Protein AF-A0AAE7JSC1-F1 (afdb_monomer)

Solvent-accessible surface area (backbone atoms only — not comparable to full-atom values): 7476 Å² total; per-residue (Å²): 134,84,82,76,93,80,64,84,50,64,48,78,61,92,43,40,35,35,54,60,35,40,40,32,34,57,54,74,7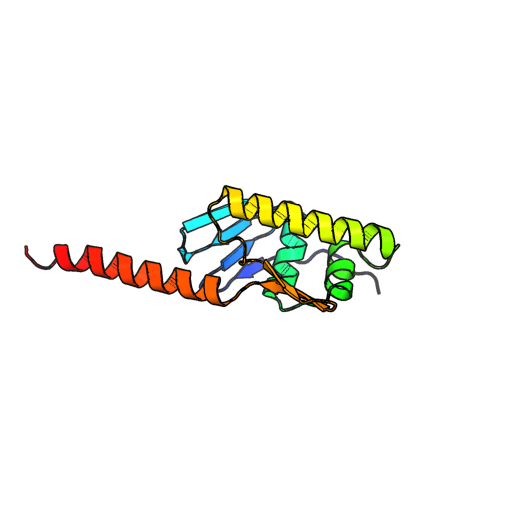5,42,78,44,85,45,53,74,62,53,28,46,49,50,52,31,34,76,70,67,47,30,44,42,68,60,44,48,33,72,63,73,43,91,66,71,63,72,66,48,51,55,49,49,56,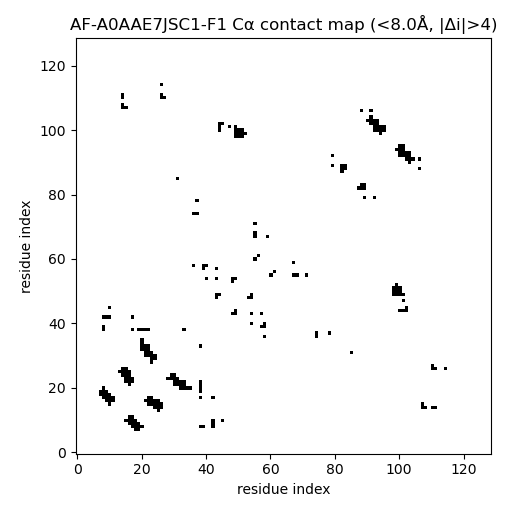50,48,52,53,54,50,46,53,51,38,47,77,67,78,39,67,81,63,45,61,38,76,42,86,99,50,28,43,41,62,36,60,64,62,56,53,51,40,52,51,53,45,52,56,53,55,53,61,60,52,66,74,68,76,80,125

Mean predicted aligned error: 9.42 Å

Foldseek 3Di:
DDDPPPDQLWDDDPQWTQGQQWIAGPLVRDIAGHDNLLSLLVSCQSVVVFFAVSSLCRSPNDDDPPVSSVVLVVSLVVVLVSCVVVVHDSCQWDADPPGGIHGDVVSSVVSNVVSVVVVVVVVVVVPPD

Organism: Serratia fonticola (NCBI:txid47917)

Sequence (129 aa):
MSYTINSDLSFENEMLELNGRQLIFKSLNQEILLSKQQSSLIFCLLNEINEKEEIIRYVWGDEDNKKRENNFNQLIFQLRARFASYDLPSDLLIALPRYGLCLNKKWLEISSFHRQRMAYIVNDHAAYL

InterPro domains:
  IPR016032 Signal transduction response regulator, C-terminal effector [SSF46894] (20-103)
  IPR036388 Winged helix-like DNA-binding domain superfamily [G3DSA:1.10.10.10] (3-115)

pLDDT: mean 80.29, std 17.39, range [28.59, 95.31]

Nearest PDB structures (foldseek):
  5x5l-assembly1_A  TM=7.725E-01  e=4.034E-03  Acinetobacter baumannii
  2k4j-assembly1_A  TM=5.723E-01  e=8.112E-04  Helicobacter pylori J99
  2pmu-assembly1_E  TM=7.074E-01  e=1.083E-02  Mycobacterium tuberculosis H37Rv
  2gwr-assembly1_A  TM=6.905E-01  e=2.134E-02  Mycobacterium tuberculosis
  7ls1-assembly1_B3  TM=4.858E-01  e=7.043E+00  Mus musculus

Secondary structure (DSSP, 8-state):
------S--EEE-SSEEEETTEEEEGGGTEEEEPPHHHHHHHHHHHTT--BHHHHHHHHH-SS-HHHHHHHHHHHHHHHHHHHHTTT--GGGEEEETTTEEEE-HHHHHHHHHHHHHHHHHHHHTTS--

Structure (mmCIF, N/CA/C/O backbone):
data_AF-A0AAE7JSC1-F1
#
_entry.id   AF-A0AAE7JSC1-F1
#
loop_
_atom_site.group_PDB
_atom_site.id
_atom_site.type_symbol
_atom_site.label_atom_id
_atom_site.label_alt_id
_atom_site.label_comp_id
_atom_site.label_asym_id
_atom_site.label_entity_id
_atom_site.label_seq_id
_atom_site.pdbx_PDB_ins_code
_atom_site.Cartn_x
_atom_site.Cartn_y
_atom_site.Cartn_z
_atom_site.occupancy
_atom_site.B_iso_or_equiv
_atom_site.auth_seq_id
_atom_site.auth_comp_id
_atom_site.auth_asym_id
_atom_site.auth_atom_id
_atom_site.pdbx_PDB_model_num
ATOM 1 N N . MET A 1 1 ? 12.561 13.929 -19.702 1.00 34.12 1 MET A N 1
ATOM 2 C CA . MET A 1 1 ? 11.591 14.533 -18.767 1.00 34.12 1 MET A CA 1
ATOM 3 C C . MET A 1 1 ? 12.126 14.302 -17.370 1.00 34.12 1 MET A C 1
ATOM 5 O O . MET A 1 1 ? 12.310 13.156 -16.993 1.00 34.12 1 MET A O 1
ATOM 9 N N . SER A 1 2 ? 12.492 15.367 -16.664 1.00 28.59 2 SER A N 1
ATOM 10 C CA . SER A 1 2 ? 13.041 15.278 -15.311 1.00 28.59 2 SER A CA 1
ATOM 11 C C . SER A 1 2 ? 11.876 15.305 -14.328 1.00 28.59 2 SER A C 1
ATOM 13 O O . SER A 1 2 ? 11.199 16.325 -14.223 1.00 28.59 2 SER A O 1
ATOM 15 N N . TYR A 1 3 ? 11.600 14.192 -13.651 1.00 39.41 3 TYR A N 1
ATOM 16 C CA . TYR A 1 3 ? 10.571 14.154 -12.616 1.00 39.41 3 TYR A CA 1
ATOM 17 C C . TYR A 1 3 ? 11.130 14.787 -11.343 1.00 39.41 3 TYR A C 1
ATOM 19 O O . TYR A 1 3 ? 11.852 14.163 -10.568 1.00 39.41 3 TYR A O 1
ATOM 27 N N . THR A 1 4 ? 10.824 16.065 -11.148 1.00 31.58 4 THR A N 1
ATOM 28 C CA . THR A 1 4 ? 11.019 16.743 -9.870 1.00 31.58 4 THR A CA 1
ATOM 29 C C . THR A 1 4 ? 10.045 16.125 -8.867 1.00 31.58 4 THR A C 1
ATOM 31 O O . THR A 1 4 ? 8.860 16.443 -8.885 1.00 31.58 4 THR A O 1
ATOM 34 N N . ILE A 1 5 ? 10.524 15.233 -7.994 1.00 44.16 5 ILE A N 1
ATOM 35 C CA . ILE A 1 5 ? 9.752 14.723 -6.849 1.00 44.16 5 ILE A CA 1
ATOM 36 C C . ILE A 1 5 ? 9.694 15.840 -5.793 1.00 44.16 5 ILE A C 1
ATOM 38 O O . ILE A 1 5 ? 10.386 15.800 -4.782 1.00 44.16 5 ILE A O 1
ATOM 42 N N . ASN A 1 6 ? 8.925 16.885 -6.084 1.00 42.97 6 ASN A N 1
ATOM 43 C CA . ASN A 1 6 ? 8.474 17.902 -5.139 1.00 42.97 6 ASN A CA 1
ATOM 44 C C . ASN A 1 6 ? 6.969 18.064 -5.351 1.00 42.97 6 ASN A C 1
ATOM 46 O O . ASN A 1 6 ? 6.500 19.042 -5.923 1.00 42.97 6 ASN A O 1
ATOM 50 N N . SER A 1 7 ? 6.218 17.052 -4.943 1.00 53.62 7 SER A N 1
ATOM 51 C CA . SER A 1 7 ? 4.784 17.157 -4.711 1.00 53.62 7 SER A CA 1
ATOM 52 C C . SER A 1 7 ? 4.570 16.660 -3.294 1.00 53.62 7 SER A C 1
ATOM 54 O O . SER A 1 7 ? 5.015 15.550 -2.988 1.00 53.62 7 SER A O 1
ATOM 56 N N . ASP A 1 8 ? 3.951 17.463 -2.432 1.00 71.75 8 ASP A N 1
ATOM 57 C CA . ASP A 1 8 ? 3.483 16.990 -1.131 1.00 71.75 8 ASP A CA 1
ATOM 58 C C . ASP A 1 8 ? 2.720 15.682 -1.348 1.00 71.75 8 ASP A C 1
ATOM 60 O O . ASP A 1 8 ? 1.671 15.679 -1.996 1.00 71.75 8 ASP A O 1
ATOM 64 N N . LEU A 1 9 ? 3.294 14.561 -0.886 1.00 80.00 9 LEU A N 1
ATOM 65 C CA . LEU A 1 9 ? 2.680 13.233 -0.952 1.00 80.00 9 LEU A CA 1
ATOM 66 C C . LEU A 1 9 ? 1.467 13.254 -0.027 1.00 80.00 9 LEU A C 1
ATOM 68 O O . LEU A 1 9 ? 1.545 12.850 1.130 1.00 80.00 9 LEU A O 1
ATOM 72 N N . SER A 1 10 ? 0.378 13.800 -0.541 1.00 84.88 10 SER A N 1
ATOM 73 C CA . SER A 1 10 ? -0.854 14.042 0.177 1.00 84.88 10 SER A CA 1
ATOM 74 C C . SER A 1 10 ? -1.986 13.351 -0.559 1.00 84.88 10 SER A C 1
ATOM 76 O O . SER A 1 10 ? -2.136 13.464 -1.775 1.00 84.88 10 SER A O 1
ATOM 78 N N . PHE A 1 11 ? -2.755 12.572 0.178 1.00 86.62 11 PHE A N 1
ATOM 79 C CA . PHE A 1 11 ? -3.971 11.951 -0.305 1.00 86.62 11 PHE A CA 1
ATOM 80 C C . PHE A 1 11 ? -4.949 11.925 0.851 1.00 86.62 11 PHE A C 1
ATOM 82 O O . PHE A 1 11 ? -4.577 11.552 1.958 1.00 86.62 11 PHE A O 1
ATOM 89 N N . GLU A 1 12 ? -6.203 12.261 0.601 1.00 84.75 12 GLU A N 1
ATOM 90 C CA . GLU A 1 12 ? -7.226 12.203 1.629 1.00 84.75 12 GLU A CA 1
ATOM 91 C C . GLU A 1 12 ? -8.547 11.752 1.017 1.00 84.75 12 GLU A C 1
ATOM 93 O O . GLU A 1 12 ? -9.005 12.286 0.009 1.00 84.75 12 GLU A O 1
ATOM 98 N N . ASN A 1 13 ? -9.171 10.762 1.644 1.00 83.06 13 ASN A N 1
ATOM 99 C CA . ASN A 1 13 ? -10.567 10.425 1.425 1.00 83.06 13 ASN A CA 1
ATOM 100 C C . ASN A 1 13 ? -11.253 10.162 2.777 1.00 83.06 13 ASN A C 1
ATOM 102 O O . ASN A 1 13 ? -10.697 10.430 3.845 1.00 83.06 13 ASN A O 1
ATOM 106 N N . GLU A 1 14 ? -12.482 9.655 2.752 1.00 80.62 14 GLU A N 1
ATOM 107 C CA . GLU A 1 14 ? -13.258 9.392 3.972 1.00 80.62 14 GLU A CA 1
ATOM 108 C C . GLU A 1 14 ? -12.630 8.319 4.885 1.00 80.62 14 GLU A C 1
ATOM 110 O O . GLU A 1 14 ? -12.857 8.317 6.095 1.00 80.62 14 GLU A O 1
ATOM 115 N N . MET A 1 15 ? -11.827 7.411 4.328 1.00 81.88 15 MET A N 1
ATOM 116 C CA . MET A 1 15 ? -11.311 6.216 5.009 1.00 81.88 15 MET A CA 1
ATOM 117 C C . MET A 1 15 ? -9.828 6.318 5.361 1.00 81.88 15 MET A C 1
ATOM 119 O O . MET A 1 15 ? -9.399 5.790 6.390 1.00 81.88 15 MET A O 1
ATOM 123 N N . LEU A 1 16 ? -9.054 6.987 4.514 1.00 88.50 16 LEU A N 1
ATOM 124 C CA . LEU A 1 16 ? -7.606 7.065 4.567 1.00 88.50 16 LEU A CA 1
ATOM 125 C C . LEU A 1 16 ? -7.131 8.499 4.382 1.00 88.50 16 LEU A C 1
ATOM 127 O O . LEU A 1 16 ? -7.675 9.261 3.586 1.00 88.50 16 LEU A O 1
ATOM 131 N N . GLU A 1 17 ? -6.042 8.814 5.057 1.00 91.06 17 GLU A N 1
ATOM 132 C CA . GLU A 1 17 ? -5.236 9.993 4.789 1.00 91.06 17 GLU A CA 1
ATOM 133 C C . GLU A 1 17 ? -3.774 9.568 4.710 1.00 91.06 17 GLU A C 1
ATOM 135 O O . GLU A 1 17 ? -3.283 8.823 5.554 1.00 91.06 17 GLU A O 1
ATOM 140 N N . LEU A 1 18 ? -3.077 10.004 3.672 1.00 91.88 18 LEU A N 1
ATOM 141 C CA . LEU A 1 18 ? -1.634 9.924 3.569 1.00 91.88 18 LEU A CA 1
ATOM 142 C C . LEU A 1 18 ? -1.109 11.354 3.592 1.00 91.88 18 LEU A C 1
ATOM 144 O O . LEU A 1 18 ? -1.439 12.128 2.703 1.00 91.88 18 LEU A O 1
ATOM 148 N N . ASN A 1 19 ? -0.273 11.683 4.571 1.00 91.88 19 ASN A N 1
ATOM 149 C CA . ASN A 1 19 ? 0.405 12.970 4.665 1.00 91.88 19 ASN A CA 1
ATOM 150 C C . ASN A 1 19 ? 1.916 12.744 4.800 1.00 91.88 19 ASN A C 1
ATOM 152 O O . ASN A 1 19 ? 2.436 12.349 5.849 1.00 91.88 19 ASN A O 1
ATOM 156 N N . GLY A 1 20 ? 2.633 12.899 3.688 1.00 91.38 20 GLY A N 1
ATOM 157 C CA . GLY A 1 20 ? 4.066 12.664 3.568 1.00 91.38 20 GLY A CA 1
ATOM 158 C C . GLY A 1 20 ? 4.446 11.201 3.806 1.00 91.38 20 GLY A C 1
ATOM 159 O O . GLY A 1 20 ? 4.612 10.414 2.874 1.00 91.38 20 GLY A O 1
ATOM 160 N N . ARG A 1 21 ? 4.648 10.844 5.077 1.00 93.94 21 ARG A N 1
ATOM 161 C CA . ARG A 1 21 ? 4.990 9.485 5.534 1.00 93.94 21 ARG A CA 1
ATOM 162 C C . ARG A 1 21 ? 4.006 8.923 6.555 1.00 93.94 21 ARG A C 1
ATOM 164 O O . ARG A 1 21 ? 4.202 7.798 7.001 1.00 93.94 21 ARG A O 1
ATOM 171 N N . GLN A 1 22 ? 2.990 9.680 6.938 1.00 94.00 22 GLN A N 1
ATOM 172 C CA . GLN A 1 22 ? 1.976 9.250 7.891 1.00 94.00 22 GLN A CA 1
ATOM 173 C C . GLN A 1 22 ? 0.779 8.722 7.112 1.00 94.00 22 GLN A C 1
ATOM 175 O O . GLN A 1 22 ? 0.198 9.457 6.320 1.00 94.00 22 GLN A O 1
ATOM 180 N N . LEU A 1 23 ? 0.450 7.445 7.297 1.00 93.19 23 LEU A N 1
ATOM 181 C CA . LEU A 1 23 ? -0.764 6.833 6.765 1.00 93.19 23 LEU A CA 1
ATOM 182 C C . LEU A 1 23 ? -1.757 6.648 7.909 1.00 93.19 23 LEU A C 1
ATOM 184 O O . LEU A 1 23 ? -1.511 5.865 8.826 1.00 93.19 23 LEU A O 1
ATOM 188 N N . ILE A 1 24 ? -2.876 7.351 7.837 1.00 91.81 24 ILE A N 1
ATOM 189 C CA . ILE A 1 24 ? -3.932 7.348 8.837 1.00 91.81 24 ILE A CA 1
ATOM 190 C C . ILE A 1 24 ? -5.123 6.567 8.293 1.00 91.81 24 ILE A C 1
ATOM 192 O O . ILE A 1 24 ? -5.698 6.906 7.261 1.00 91.81 24 ILE A O 1
ATOM 196 N N . PHE A 1 25 ? -5.523 5.532 9.022 1.00 87.56 25 PHE A N 1
ATOM 197 C CA . PHE A 1 25 ? -6.775 4.816 8.821 1.00 87.56 25 PHE A CA 1
ATOM 198 C C . PHE A 1 25 ? -7.844 5.472 9.688 1.00 87.56 25 PHE A C 1
ATOM 200 O O . PHE A 1 25 ? -8.021 5.109 10.855 1.00 87.56 25 PHE A O 1
ATOM 207 N N . LYS A 1 26 ? -8.569 6.440 9.117 1.00 85.81 26 LYS A N 1
ATOM 208 C CA . LYS A 1 26 ? -9.551 7.267 9.837 1.00 85.81 26 LYS A CA 1
ATOM 209 C C . LYS A 1 26 ? -10.580 6.422 10.567 1.00 85.81 26 LYS A C 1
ATOM 211 O O . LYS A 1 26 ? -10.892 6.700 11.720 1.00 85.81 26 LYS A O 1
ATOM 216 N N . SER A 1 27 ? -11.059 5.355 9.930 1.00 77.12 27 SER A N 1
ATOM 217 C CA . SER A 1 27 ? -12.035 4.415 10.490 1.00 77.12 27 SER A CA 1
ATOM 218 C C . SER A 1 27 ? -11.534 3.690 11.741 1.00 77.12 27 SER A C 1
ATOM 220 O O . SER A 1 27 ? -12.306 3.517 12.684 1.00 77.12 27 SER A O 1
ATOM 222 N N . LEU A 1 28 ? -10.253 3.313 11.756 1.00 80.06 28 LEU A N 1
ATOM 223 C CA . LEU A 1 28 ? -9.608 2.556 12.833 1.00 80.06 28 LEU A CA 1
ATOM 224 C C . LEU A 1 28 ? -8.971 3.466 13.891 1.00 80.06 28 LEU A C 1
ATOM 226 O O . LEU A 1 28 ? -8.522 2.971 14.917 1.00 80.06 28 LEU A O 1
ATOM 230 N N . ASN A 1 29 ? -8.937 4.782 13.645 1.00 83.06 29 ASN A N 1
ATOM 231 C CA . ASN A 1 29 ? -8.186 5.750 14.446 1.00 83.06 29 ASN A CA 1
ATOM 232 C C . ASN A 1 29 ? -6.722 5.315 14.649 1.00 83.06 29 ASN A C 1
ATOM 234 O O . ASN A 1 29 ? -6.174 5.402 15.745 1.00 83.06 29 ASN A O 1
ATOM 238 N N . GLN A 1 30 ? -6.121 4.785 13.582 1.00 86.69 30 GLN A N 1
ATOM 239 C CA . GLN A 1 30 ? -4.788 4.199 13.604 1.00 86.69 30 GLN A CA 1
ATOM 240 C C . GLN A 1 30 ? -3.872 4.949 12.647 1.00 86.69 30 GLN A C 1
ATOM 242 O O . GLN A 1 30 ? -4.234 5.182 11.495 1.00 86.69 30 GLN A O 1
ATOM 247 N N . GLU A 1 31 ? -2.671 5.274 13.111 1.00 92.69 31 GLU A N 1
ATOM 248 C CA . GLU A 1 31 ? -1.637 5.939 12.326 1.00 92.69 31 GLU A CA 1
ATOM 249 C C . GLU A 1 31 ? -0.421 5.022 12.172 1.00 92.69 31 GLU A C 1
ATOM 251 O O . GLU A 1 31 ? 0.053 4.412 13.133 1.00 92.69 31 GLU A O 1
ATOM 256 N N . ILE A 1 32 ? 0.097 4.936 10.948 1.00 93.62 32 ILE A N 1
ATOM 257 C CA . ILE A 1 32 ? 1.282 4.156 10.609 1.00 93.62 32 ILE A CA 1
ATOM 258 C C . ILE A 1 32 ? 2.325 5.080 9.989 1.00 93.62 32 ILE A C 1
ATOM 260 O O . ILE A 1 32 ? 2.105 5.675 8.932 1.00 93.62 32 ILE A O 1
ATOM 264 N N . LEU A 1 33 ? 3.506 5.137 10.606 1.00 94.50 33 LEU A N 1
ATOM 265 C CA . LEU A 1 33 ? 4.662 5.813 10.025 1.00 94.50 33 LEU A CA 1
ATOM 266 C C . LEU A 1 33 ? 5.320 4.916 8.968 1.00 94.50 33 LEU A C 1
ATOM 268 O O . LEU A 1 33 ? 5.754 3.795 9.248 1.00 94.50 33 LEU A O 1
ATOM 272 N N . LEU A 1 34 ? 5.433 5.417 7.744 1.00 94.31 34 LEU A N 1
ATOM 273 C CA . LEU A 1 34 ? 5.997 4.729 6.586 1.00 94.31 34 LEU A CA 1
ATOM 274 C C . LEU A 1 34 ? 7.437 5.180 6.297 1.00 94.31 34 LEU A C 1
ATOM 276 O O . LEU A 1 34 ? 7.856 6.296 6.608 1.00 94.31 34 LEU A O 1
ATOM 280 N N . SER A 1 35 ? 8.230 4.307 5.674 1.00 94.38 35 SER A N 1
ATOM 281 C CA . SER A 1 35 ? 9.466 4.738 5.009 1.00 94.38 35 SER A CA 1
ATOM 282 C C . SER A 1 35 ? 9.141 5.567 3.759 1.00 94.38 35 SER A C 1
ATOM 284 O O . SER A 1 35 ? 8.017 5.544 3.262 1.00 94.38 35 SER A O 1
ATOM 286 N N . LYS A 1 36 ? 10.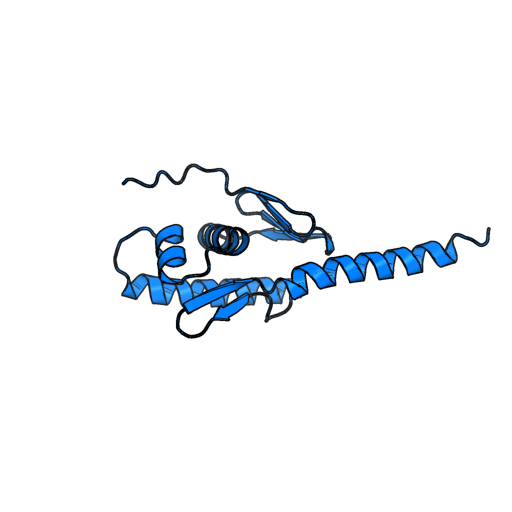135 6.273 3.205 1.00 92.38 36 LYS A N 1
ATOM 287 C CA . LYS A 1 36 ? 9.952 7.082 1.986 1.00 92.38 36 LYS A CA 1
ATOM 288 C C . LYS A 1 36 ? 9.444 6.244 0.804 1.00 92.38 36 LYS A C 1
ATOM 290 O O . LYS A 1 36 ? 8.555 6.669 0.073 1.00 92.38 36 LYS A O 1
ATOM 295 N N . GLN A 1 37 ? 10.001 5.048 0.616 1.00 93.75 37 GLN A N 1
ATOM 296 C CA . GLN A 1 37 ? 9.583 4.152 -0.462 1.00 93.75 37 GLN A CA 1
ATOM 297 C C . GLN A 1 37 ? 8.190 3.573 -0.197 1.00 93.75 37 GLN A C 1
ATOM 299 O O . GLN A 1 37 ? 7.401 3.441 -1.124 1.00 93.75 37 GLN A O 1
ATOM 304 N N . GLN A 1 38 ? 7.867 3.267 1.063 1.00 94.69 38 GLN A N 1
ATOM 305 C CA . GLN A 1 38 ? 6.546 2.760 1.434 1.00 94.69 38 GLN A CA 1
ATOM 306 C C . GLN A 1 38 ? 5.451 3.805 1.219 1.00 94.69 38 GLN A C 1
ATOM 308 O O . GLN A 1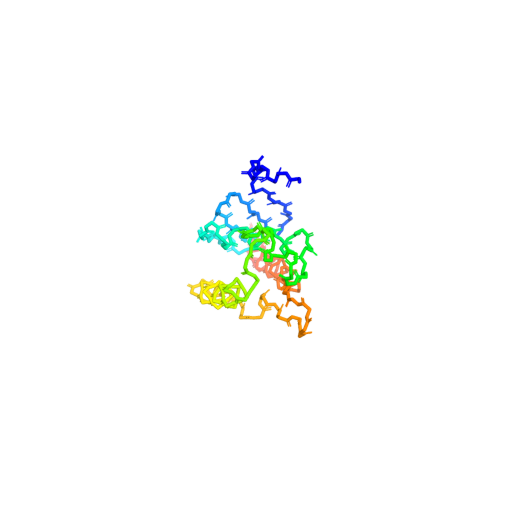 38 ? 4.407 3.461 0.677 1.00 94.69 38 GLN A O 1
ATOM 313 N N . SER A 1 39 ? 5.682 5.068 1.591 1.00 95.31 39 SER A N 1
ATOM 314 C CA . SER A 1 39 ? 4.700 6.128 1.344 1.00 95.31 39 SER A CA 1
ATOM 315 C C . SER A 1 39 ? 4.519 6.403 -0.145 1.00 95.31 39 SER A C 1
ATOM 317 O O . SER A 1 39 ? 3.390 6.546 -0.594 1.00 95.31 39 SER A O 1
ATOM 319 N N . SER A 1 40 ? 5.602 6.370 -0.928 1.00 94.75 40 SER A N 1
ATOM 320 C CA . SER A 1 40 ? 5.533 6.502 -2.391 1.00 94.75 40 SER A CA 1
ATOM 321 C C . SER A 1 40 ? 4.742 5.354 -3.033 1.00 94.75 40 SER A C 1
ATOM 323 O O . SER A 1 40 ? 3.909 5.590 -3.903 1.00 94.75 40 SER A O 1
ATOM 325 N N . LEU A 1 41 ? 4.956 4.115 -2.571 1.00 94.88 41 LEU A N 1
ATOM 326 C CA . LEU A 1 41 ? 4.184 2.951 -3.009 1.00 94.88 41 LEU A CA 1
ATOM 327 C C . LEU A 1 41 ? 2.700 3.115 -2.671 1.00 94.88 41 LEU A C 1
ATOM 329 O O . LEU A 1 41 ? 1.862 2.959 -3.548 1.00 94.88 41 LEU A O 1
ATOM 333 N N . ILE A 1 42 ? 2.367 3.455 -1.424 1.00 94.12 42 ILE A N 1
ATOM 334 C CA . ILE A 1 42 ? 0.971 3.655 -1.013 1.00 94.12 42 ILE A CA 1
ATOM 335 C C . ILE A 1 42 ? 0.316 4.782 -1.809 1.00 94.12 42 ILE A C 1
ATOM 337 O O . ILE A 1 42 ? -0.807 4.608 -2.270 1.00 94.12 42 ILE A O 1
ATOM 341 N N . PHE A 1 43 ? 1.022 5.889 -2.035 1.00 93.44 43 PHE A N 1
ATOM 342 C CA . PHE A 1 43 ? 0.529 6.981 -2.867 1.00 93.44 43 PHE A CA 1
ATOM 343 C C . PHE A 1 43 ? 0.172 6.508 -4.283 1.00 93.44 43 PHE A C 1
ATOM 345 O O . PHE A 1 43 ? -0.900 6.856 -4.773 1.00 93.44 43 PHE A O 1
ATOM 352 N N . CYS A 1 44 ? 1.004 5.665 -4.913 1.00 93.62 44 CYS A N 1
ATOM 353 C CA . CYS A 1 44 ? 0.678 5.061 -6.211 1.00 93.62 44 CYS A CA 1
ATOM 354 C C . CYS A 1 44 ? -0.649 4.298 -6.152 1.00 93.62 44 CYS A C 1
ATOM 356 O O . CYS A 1 44 ? -1.553 4.563 -6.938 1.00 93.62 44 CYS A O 1
ATOM 358 N N . LEU A 1 45 ? -0.789 3.395 -5.177 1.00 93.06 45 LEU A N 1
ATOM 359 C CA . LEU A 1 45 ? -1.971 2.538 -5.069 1.00 93.06 45 LEU A CA 1
ATOM 360 C C . LEU A 1 45 ? -3.254 3.331 -4.778 1.00 93.06 45 LEU A C 1
ATOM 362 O O . LEU A 1 45 ? -4.320 2.970 -5.272 1.00 93.06 45 LEU A O 1
ATOM 366 N N . LEU A 1 46 ? -3.160 4.404 -3.986 1.00 90.25 46 LEU A N 1
ATOM 367 C CA . LEU A 1 46 ? -4.285 5.301 -3.694 1.00 90.25 46 LEU A CA 1
ATOM 368 C C . LEU A 1 46 ? -4.736 6.094 -4.927 1.00 90.25 46 LEU A C 1
ATOM 370 O O . LEU A 1 46 ? -5.920 6.392 -5.053 1.00 90.25 46 LEU A O 1
ATOM 374 N N . ASN A 1 47 ? -3.814 6.373 -5.851 1.00 88.75 47 ASN A N 1
ATOM 375 C CA . ASN A 1 47 ? -4.083 7.013 -7.141 1.00 88.75 47 ASN A CA 1
ATOM 376 C C . ASN A 1 47 ? -4.326 6.000 -8.276 1.00 88.75 47 ASN A C 1
ATOM 378 O O . ASN A 1 47 ? -4.263 6.360 -9.446 1.00 88.75 47 ASN A O 1
ATOM 382 N N . GLU A 1 48 ? -4.586 4.732 -7.943 1.00 89.50 48 GLU A N 1
ATOM 383 C CA . GLU A 1 48 ? -4.866 3.650 -8.900 1.00 89.50 48 GLU A CA 1
ATOM 384 C C . GLU A 1 48 ? -3.725 3.327 -9.883 1.00 89.50 48 GLU A C 1
ATOM 386 O O . GLU A 1 48 ? -3.924 2.607 -10.864 1.00 89.50 48 GLU A O 1
ATOM 391 N N . ILE A 1 49 ? -2.503 3.765 -9.573 1.00 93.00 49 ILE A N 1
ATOM 392 C CA . ILE A 1 49 ? -1.282 3.356 -10.269 1.00 93.00 49 ILE A CA 1
ATOM 393 C C . ILE A 1 49 ? -0.922 1.952 -9.772 1.00 93.00 49 ILE A C 1
ATOM 395 O O . ILE A 1 49 ? -0.272 1.780 -8.739 1.00 93.00 49 ILE A O 1
ATOM 399 N N . ASN A 1 50 ? -1.414 0.942 -10.492 1.00 94.44 50 ASN A N 1
ATOM 400 C CA . ASN A 1 50 ? -1.357 -0.465 -10.083 1.00 94.44 50 ASN A CA 1
ATOM 401 C C . ASN A 1 50 ? -0.347 -1.303 -10.886 1.00 94.44 50 ASN A C 1
ATOM 403 O O . ASN A 1 50 ? -0.015 -2.423 -10.483 1.00 94.44 50 ASN A O 1
ATOM 407 N N . GLU A 1 51 ? 0.126 -0.798 -12.027 1.00 94.25 51 GLU A N 1
ATOM 408 C CA . GLU A 1 51 ? 1.063 -1.511 -12.892 1.00 94.25 51 GLU A CA 1
ATOM 409 C C . GLU A 1 51 ? 2.460 -1.544 -12.266 1.00 94.25 51 GLU A C 1
ATOM 411 O O . GLU A 1 51 ? 3.012 -0.525 -11.852 1.00 94.25 51 GLU A O 1
ATOM 416 N N . LYS A 1 52 ? 3.065 -2.732 -12.210 1.00 93.31 52 LYS A N 1
ATOM 417 C CA . LYS A 1 52 ? 4.367 -2.946 -11.570 1.00 93.31 52 LYS A CA 1
ATOM 418 C C . LYS A 1 52 ? 5.453 -2.021 -12.114 1.00 93.31 52 LYS A C 1
ATOM 420 O O . LYS A 1 52 ? 6.223 -1.475 -11.328 1.00 93.31 52 LYS A O 1
ATOM 425 N N . GLU A 1 53 ? 5.549 -1.888 -13.434 1.00 91.94 53 GLU A N 1
ATOM 426 C CA . GLU A 1 53 ? 6.589 -1.075 -14.069 1.00 91.94 53 GLU A CA 1
ATOM 427 C C . GLU A 1 53 ? 6.398 0.412 -13.767 1.00 91.94 53 GLU A C 1
ATOM 429 O O . GLU A 1 53 ? 7.365 1.099 -13.444 1.00 91.94 53 GLU A O 1
ATOM 434 N N . GLU A 1 54 ? 5.153 0.890 -13.786 1.00 93.06 54 GLU A N 1
ATOM 435 C CA . GLU A 1 54 ? 4.816 2.275 -13.464 1.00 93.06 54 GLU A CA 1
ATOM 436 C C . GLU A 1 54 ? 5.094 2.598 -11.992 1.00 93.06 54 GLU A C 1
ATOM 438 O O . GLU A 1 54 ? 5.738 3.603 -11.690 1.00 93.06 54 GLU A O 1
ATOM 443 N N . ILE A 1 55 ? 4.720 1.700 -11.074 1.00 94.00 55 ILE A N 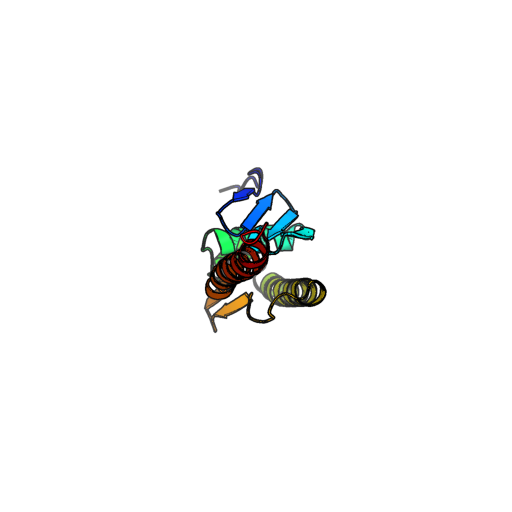1
ATOM 444 C CA . ILE A 1 55 ? 5.041 1.840 -9.650 1.00 94.00 55 ILE A CA 1
ATOM 445 C C . ILE A 1 55 ? 6.559 1.851 -9.437 1.00 94.00 55 ILE A C 1
ATOM 447 O O . ILE A 1 55 ? 7.081 2.698 -8.709 1.00 94.00 55 ILE A O 1
ATOM 451 N N . ILE A 1 56 ? 7.294 0.921 -10.061 1.00 92.88 56 ILE A N 1
ATOM 452 C CA . ILE A 1 56 ? 8.758 0.878 -9.955 1.00 92.88 56 ILE A CA 1
ATOM 453 C C . ILE A 1 56 ? 9.363 2.190 -10.457 1.00 92.88 56 ILE A C 1
ATOM 455 O O . ILE A 1 56 ? 10.244 2.750 -9.795 1.00 92.88 56 ILE A O 1
ATOM 459 N N . ARG A 1 57 ? 8.867 2.695 -11.590 1.00 92.19 57 ARG A N 1
ATOM 460 C CA . ARG A 1 57 ? 9.317 3.957 -12.168 1.00 92.19 57 ARG A CA 1
ATOM 461 C C . ARG A 1 57 ? 9.042 5.135 -11.247 1.00 92.19 57 ARG A C 1
ATOM 463 O O . ARG A 1 57 ? 9.917 5.971 -11.051 1.00 92.19 57 ARG A O 1
ATOM 470 N N . TYR A 1 58 ? 7.869 5.182 -10.631 1.00 91.38 58 TYR A N 1
ATOM 471 C CA . TYR A 1 58 ? 7.517 6.242 -9.696 1.00 91.38 58 TYR A CA 1
ATOM 472 C C . TYR A 1 58 ? 8.410 6.233 -8.446 1.00 91.38 58 TYR A C 1
ATOM 474 O O . TYR A 1 58 ? 8.916 7.271 -8.024 1.00 91.38 58 TYR A O 1
ATOM 482 N N . VAL A 1 59 ? 8.638 5.056 -7.854 1.00 91.25 59 VAL A N 1
ATOM 483 C CA . VAL A 1 59 ? 9.366 4.940 -6.579 1.00 91.25 59 VAL A CA 1
ATOM 484 C C . VAL A 1 59 ? 10.884 5.081 -6.760 1.00 91.25 59 VAL A C 1
ATOM 486 O O . VAL A 1 59 ? 11.555 5.607 -5.867 1.00 91.25 59 VAL A O 1
ATOM 489 N N . TRP A 1 60 ? 11.443 4.620 -7.886 1.00 90.62 60 TRP A N 1
ATOM 490 C CA . TRP A 1 60 ? 12.897 4.564 -8.104 1.00 90.62 60 TRP A CA 1
ATOM 491 C C . TRP A 1 60 ? 13.409 5.265 -9.384 1.00 90.62 60 TRP A C 1
ATOM 493 O O . TRP A 1 60 ? 14.620 5.410 -9.527 1.00 90.62 60 TRP A O 1
ATOM 503 N N . GLY A 1 61 ? 12.565 5.735 -10.307 1.00 87.44 61 GLY A N 1
ATOM 504 C CA . GLY A 1 61 ? 12.953 6.394 -11.575 1.00 87.44 61 GLY A CA 1
ATOM 505 C C . GLY A 1 61 ? 13.078 5.427 -12.764 1.00 87.44 61 GLY A C 1
ATOM 506 O O . GLY A 1 61 ? 12.528 4.337 -12.714 1.00 87.44 61 GLY A O 1
ATOM 507 N N . ASP A 1 62 ? 13.895 5.720 -13.781 1.00 80.00 62 ASP A N 1
ATOM 508 C CA . ASP A 1 62 ? 13.985 4.902 -15.021 1.00 80.00 62 ASP A CA 1
ATOM 509 C C . ASP A 1 62 ? 15.218 3.969 -15.160 1.00 80.00 62 ASP A C 1
ATOM 511 O O . ASP A 1 62 ? 15.417 3.352 -16.202 1.00 80.00 62 ASP A O 1
ATOM 515 N N . GLU A 1 63 ? 16.080 3.839 -14.148 1.00 75.38 63 GLU A N 1
ATOM 516 C CA . GLU A 1 63 ? 17.304 3.015 -14.248 1.00 75.38 63 GLU A CA 1
ATOM 517 C C . GLU A 1 63 ? 17.067 1.510 -13.954 1.00 75.38 63 GLU A C 1
ATOM 519 O O . GLU A 1 63 ? 16.001 1.116 -13.494 1.00 75.38 63 GLU A O 1
ATOM 524 N N . ASP A 1 64 ? 18.086 0.669 -14.185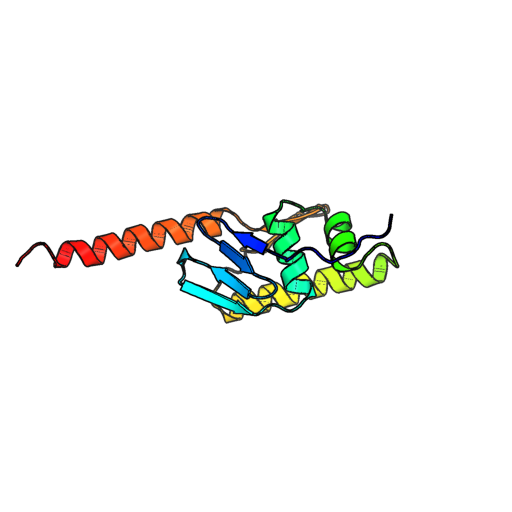 1.00 73.94 64 ASP A N 1
ATOM 525 C CA . ASP A 1 64 ? 18.195 -0.789 -13.927 1.00 73.94 64 ASP A CA 1
ATOM 526 C C . ASP A 1 64 ? 16.954 -1.540 -13.373 1.00 73.94 64 ASP A C 1
ATOM 528 O O . ASP A 1 64 ? 16.808 -1.789 -12.167 1.00 73.94 64 ASP A O 1
ATOM 532 N N . ASN A 1 65 ? 16.110 -2.035 -14.286 1.00 71.50 65 ASN A N 1
ATOM 533 C CA . ASN A 1 65 ? 14.843 -2.712 -13.971 1.00 71.50 65 ASN A CA 1
ATOM 534 C C . ASN A 1 65 ? 14.979 -3.969 -13.084 1.00 71.50 65 ASN A C 1
ATOM 536 O O . ASN A 1 65 ? 14.184 -4.158 -12.163 1.00 71.50 65 ASN A O 1
ATOM 540 N N . LYS A 1 66 ? 15.996 -4.825 -13.290 1.00 79.94 66 LYS A N 1
ATOM 541 C CA . LYS A 1 66 ? 16.111 -6.110 -12.556 1.00 79.94 66 LYS A CA 1
ATOM 542 C C . LYS A 1 66 ? 16.335 -5.937 -11.052 1.00 79.94 66 LYS A C 1
ATOM 544 O O . LYS A 1 66 ? 15.712 -6.622 -10.244 1.00 79.94 66 LYS A O 1
ATOM 549 N N . LYS A 1 67 ? 17.228 -5.026 -10.651 1.00 84.25 67 LYS A N 1
ATOM 550 C CA . LYS A 1 67 ? 17.497 -4.762 -9.226 1.00 84.25 67 LYS A CA 1
ATOM 551 C C . LYS A 1 67 ? 16.261 -4.173 -8.545 1.00 84.25 67 LYS A C 1
ATOM 553 O O . LYS A 1 67 ? 15.967 -4.492 -7.395 1.00 84.25 67 LYS A O 1
ATOM 558 N N . ARG A 1 68 ? 15.521 -3.334 -9.267 1.00 85.81 68 ARG A N 1
ATOM 559 C CA . ARG A 1 68 ? 14.338 -2.640 -8.754 1.00 85.81 68 ARG A CA 1
ATOM 560 C C . ARG A 1 68 ? 13.129 -3.548 -8.626 1.00 85.81 68 ARG A C 1
ATOM 562 O O . ARG A 1 68 ? 12.378 -3.390 -7.676 1.00 85.81 68 ARG A O 1
ATOM 569 N N . GLU A 1 69 ? 12.996 -4.553 -9.482 1.00 87.94 69 GLU A N 1
ATOM 570 C CA . GLU A 1 69 ? 12.006 -5.612 -9.299 1.00 87.94 69 GLU A CA 1
ATOM 571 C C . GLU A 1 69 ? 12.212 -6.372 -7.978 1.00 87.94 69 GLU A C 1
ATOM 573 O O . GLU A 1 69 ? 11.260 -6.579 -7.222 1.00 87.94 69 GLU A O 1
ATOM 578 N N . ASN A 1 70 ? 13.457 -6.729 -7.648 1.00 91.00 70 ASN A N 1
ATOM 579 C CA . ASN A 1 70 ? 13.762 -7.344 -6.354 1.00 91.00 70 ASN A CA 1
ATOM 580 C C . ASN A 1 70 ? 13.438 -6.398 -5.190 1.00 91.00 70 ASN A C 1
ATOM 582 O O . ASN A 1 70 ? 12.809 -6.818 -4.218 1.00 91.00 70 ASN A O 1
ATOM 586 N N . ASN A 1 71 ? 13.801 -5.118 -5.310 1.00 91.75 71 ASN A N 1
ATOM 587 C CA . ASN A 1 71 ? 13.462 -4.106 -4.309 1.00 91.75 71 ASN A CA 1
ATOM 588 C C . ASN A 1 71 ? 11.944 -3.931 -4.158 1.00 91.75 71 ASN A C 1
ATOM 590 O O . ASN A 1 71 ? 11.467 -3.762 -3.042 1.00 91.75 71 ASN A O 1
ATOM 594 N N . PHE A 1 72 ? 11.181 -4.000 -5.249 1.00 93.56 72 PHE A N 1
ATOM 595 C CA . PHE A 1 72 ? 9.723 -3.918 -5.242 1.00 93.56 72 PHE A CA 1
ATOM 596 C C . PHE A 1 72 ? 9.104 -5.079 -4.465 1.00 93.56 72 PHE A C 1
ATOM 598 O O . PHE A 1 72 ? 8.306 -4.858 -3.556 1.00 93.56 72 PHE A O 1
ATOM 605 N N . ASN A 1 73 ? 9.541 -6.310 -4.736 1.00 93.00 73 ASN A N 1
ATOM 606 C CA . ASN A 1 73 ? 9.078 -7.484 -3.995 1.00 93.00 73 ASN A CA 1
ATOM 607 C C . ASN A 1 73 ? 9.430 -7.392 -2.498 1.00 93.00 73 ASN A C 1
ATOM 609 O O . ASN A 1 73 ? 8.594 -7.688 -1.642 1.00 93.00 73 ASN A O 1
ATOM 613 N N . GLN A 1 74 ? 10.641 -6.929 -2.168 1.00 94.62 74 GLN A N 1
ATOM 614 C CA . GLN A 1 74 ? 11.051 -6.690 -0.780 1.00 94.62 74 GLN A CA 1
ATOM 615 C C . GLN A 1 74 ? 10.223 -5.587 -0.113 1.00 94.62 74 GLN A C 1
ATOM 617 O O . GLN A 1 74 ? 9.827 -5.738 1.043 1.00 94.62 74 GLN A O 1
ATOM 622 N N . LEU A 1 75 ? 9.923 -4.504 -0.832 1.00 94.88 75 LEU A N 1
ATOM 623 C CA . LEU A 1 75 ? 9.114 -3.397 -0.333 1.00 94.88 75 LEU A CA 1
ATOM 624 C C . LEU A 1 75 ? 7.695 -3.863 0.007 1.00 94.88 75 LEU A C 1
ATOM 626 O O . LEU A 1 75 ? 7.197 -3.538 1.084 1.00 94.88 75 LEU A O 1
ATOM 630 N N . ILE A 1 76 ? 7.075 -4.674 -0.858 1.00 94.81 76 ILE A N 1
ATOM 631 C CA . ILE A 1 76 ? 5.765 -5.288 -0.593 1.00 94.81 76 ILE A CA 1
ATOM 632 C C . ILE A 1 76 ? 5.825 -6.157 0.660 1.00 94.81 76 ILE A C 1
ATOM 634 O O . ILE A 1 76 ? 4.960 -6.046 1.528 1.00 94.81 76 ILE A O 1
ATOM 638 N N . PHE A 1 77 ? 6.841 -7.016 0.773 1.00 94.19 77 PHE A N 1
ATOM 639 C CA . PHE A 1 77 ? 7.001 -7.894 1.929 1.00 94.19 77 PHE A CA 1
ATOM 640 C C . PHE A 1 77 ? 7.130 -7.097 3.236 1.00 94.19 77 PHE A C 1
ATOM 642 O O . PHE A 1 77 ? 6.417 -7.367 4.201 1.00 94.19 77 PHE A O 1
ATOM 649 N N . GLN A 1 78 ? 7.978 -6.066 3.251 1.00 94.50 78 GLN A N 1
ATOM 650 C CA . GLN A 1 78 ? 8.163 -5.192 4.412 1.00 94.50 78 GLN A CA 1
ATOM 651 C C . GLN A 1 78 ? 6.896 -4.413 4.764 1.00 94.50 78 GLN A C 1
ATOM 653 O O . GLN A 1 78 ? 6.593 -4.230 5.942 1.00 94.50 78 GLN A O 1
ATOM 658 N N . LEU A 1 79 ? 6.157 -3.942 3.759 1.00 94.19 79 LEU A N 1
ATOM 659 C CA . LEU A 1 79 ? 4.915 -3.211 3.970 1.00 94.19 79 LEU A CA 1
ATOM 660 C C . LEU A 1 79 ? 3.818 -4.122 4.534 1.00 94.19 79 LEU A C 1
ATOM 662 O O . LEU A 1 79 ? 3.143 -3.731 5.479 1.00 94.19 79 LEU A O 1
ATOM 666 N N . ARG A 1 80 ? 3.701 -5.363 4.044 1.00 94.06 80 ARG A N 1
ATOM 667 C CA . ARG A 1 80 ? 2.803 -6.377 4.623 1.00 94.06 80 ARG A CA 1
ATOM 668 C C . ARG A 1 80 ? 3.164 -6.713 6.065 1.00 94.06 80 ARG A C 1
ATOM 670 O O . ARG A 1 80 ? 2.276 -6.757 6.906 1.00 94.06 80 ARG A O 1
ATOM 677 N N . ALA A 1 81 ? 4.449 -6.913 6.360 1.00 92.94 81 ALA A N 1
ATOM 678 C CA . ALA A 1 81 ? 4.908 -7.159 7.726 1.00 92.94 81 ALA A CA 1
ATOM 679 C C . ALA A 1 81 ? 4.584 -5.975 8.651 1.00 92.94 81 ALA A C 1
ATOM 681 O O . ALA A 1 81 ? 4.159 -6.178 9.785 1.00 92.94 81 ALA A O 1
ATOM 682 N N . ARG A 1 82 ? 4.725 -4.741 8.147 1.00 92.88 82 ARG A N 1
ATOM 683 C CA . ARG A 1 82 ? 4.322 -3.535 8.875 1.00 92.88 82 ARG A CA 1
ATOM 684 C C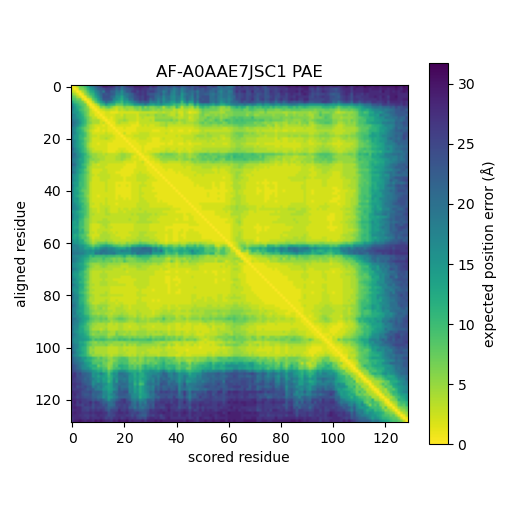 . ARG A 1 82 ? 2.816 -3.495 9.097 1.00 92.88 82 ARG A C 1
ATOM 686 O O . ARG A 1 82 ? 2.392 -3.243 10.204 1.00 92.88 82 ARG A O 1
ATOM 693 N N . PHE A 1 83 ? 1.995 -3.778 8.097 1.00 91.44 83 PHE A N 1
ATOM 694 C CA . PHE A 1 83 ? 0.544 -3.834 8.289 1.00 91.44 83 PHE A CA 1
ATOM 695 C C . PHE A 1 83 ? 0.135 -4.896 9.313 1.00 91.44 83 PHE A C 1
ATOM 697 O O . PHE A 1 83 ? -0.636 -4.595 10.220 1.00 91.44 83 PHE A O 1
ATOM 704 N N . ALA A 1 84 ? 0.737 -6.083 9.256 1.00 90.88 84 ALA A N 1
ATOM 705 C CA . ALA A 1 84 ? 0.491 -7.138 10.232 1.00 90.88 84 ALA A CA 1
ATOM 706 C C . ALA A 1 84 ? 0.878 -6.735 11.667 1.00 90.88 84 ALA A C 1
ATOM 708 O O . ALA A 1 84 ? 0.183 -7.113 12.601 1.00 90.88 84 ALA A O 1
ATOM 709 N N . SER A 1 85 ? 1.940 -5.940 11.866 1.00 91.75 85 SER A N 1
ATOM 710 C CA . SER A 1 85 ? 2.318 -5.464 13.209 1.00 91.75 85 SER A CA 1
ATOM 711 C C . SER A 1 85 ? 1.350 -4.435 13.802 1.00 91.75 85 SER A C 1
ATOM 713 O O . SER A 1 85 ? 1.496 -4.078 14.964 1.00 91.75 85 SER A O 1
ATOM 715 N N . TYR A 1 86 ? 0.415 -3.929 12.998 1.00 88.12 86 TYR A N 1
ATOM 716 C CA . TYR A 1 86 ? -0.662 -3.026 13.401 1.00 88.12 86 TYR A CA 1
ATOM 717 C C . TYR A 1 86 ? -2.042 -3.696 13.235 1.00 88.12 86 TYR A C 1
ATOM 719 O O . TYR A 1 86 ? -3.031 -3.017 12.957 1.00 88.12 86 TYR A O 1
ATOM 727 N N . ASP A 1 87 ? -2.089 -5.032 13.311 1.00 87.62 87 ASP A N 1
ATOM 728 C CA . ASP A 1 87 ? -3.303 -5.855 13.216 1.00 87.62 87 ASP A CA 1
ATOM 729 C C . ASP A 1 87 ? -4.155 -5.602 11.956 1.00 87.62 87 ASP A C 1
ATOM 731 O O . ASP A 1 87 ? -5.360 -5.866 11.924 1.00 87.62 87 ASP A O 1
ATOM 735 N N . LEU A 1 88 ? -3.532 -5.105 10.882 1.00 86.06 88 LEU A N 1
ATOM 736 C CA . LEU A 1 88 ? -4.204 -4.917 9.603 1.00 86.06 88 LEU A CA 1
ATOM 737 C C . LEU A 1 88 ? -4.260 -6.233 8.814 1.00 86.06 88 LEU A C 1
ATOM 739 O O . LEU A 1 88 ? -3.331 -7.048 8.872 1.00 86.06 88 LEU A O 1
ATOM 743 N N . PRO A 1 89 ? -5.325 -6.430 8.020 1.00 84.00 89 PRO A N 1
ATOM 744 C CA . PRO A 1 89 ? -5.527 -7.651 7.257 1.00 84.00 89 PRO A CA 1
ATOM 745 C C . PRO A 1 89 ? -4.409 -7.869 6.231 1.00 84.00 89 PRO A C 1
ATOM 747 O O . PRO A 1 89 ? -3.966 -6.952 5.532 1.00 84.00 89 PRO A O 1
ATOM 750 N N . SER A 1 90 ? -3.947 -9.116 6.123 1.00 78.44 90 SER A N 1
ATOM 751 C CA . SER A 1 90 ? -2.815 -9.492 5.266 1.00 78.44 90 SER A CA 1
ATOM 752 C C . SER A 1 90 ? -3.110 -9.347 3.769 1.00 78.44 90 SER A C 1
ATOM 754 O O . SER A 1 90 ? -2.190 -9.176 2.963 1.00 78.44 90 SER A O 1
ATOM 756 N N . ASP A 1 91 ? -4.387 -9.365 3.397 1.00 85.38 91 ASP A N 1
ATOM 757 C CA . ASP A 1 91 ? -4.900 -9.170 2.046 1.00 85.38 91 ASP A CA 1
ATOM 758 C C . ASP A 1 91 ? -5.272 -7.708 1.747 1.00 85.38 91 ASP A C 1
ATOM 760 O O . ASP A 1 91 ? -5.875 -7.440 0.709 1.00 85.38 91 ASP A O 1
ATOM 764 N N . LEU A 1 92 ? -4.869 -6.745 2.592 1.00 87.88 92 LEU A N 1
ATOM 765 C CA . LEU A 1 92 ? -4.972 -5.313 2.280 1.00 87.88 92 LEU A CA 1
ATOM 766 C C . LEU A 1 92 ? -4.183 -4.946 1.011 1.00 87.88 92 LEU A C 1
ATOM 768 O O . LEU A 1 92 ? -4.587 -4.056 0.267 1.00 87.88 92 LEU A O 1
ATOM 772 N N . LEU A 1 93 ? -3.075 -5.648 0.748 1.00 92.00 93 LEU A N 1
ATOM 773 C CA . LEU A 1 93 ? -2.284 -5.534 -0.479 1.00 92.00 93 LEU A CA 1
ATOM 774 C C . LEU A 1 93 ? -2.482 -6.770 -1.352 1.00 92.00 93 LEU A C 1
ATOM 776 O O . LEU A 1 93 ? -1.934 -7.842 -1.062 1.00 92.00 93 LEU A O 1
ATOM 780 N N . ILE A 1 94 ? -3.197 -6.605 -2.459 1.00 91.94 94 ILE A N 1
ATOM 781 C CA . ILE A 1 94 ? -3.465 -7.672 -3.420 1.00 91.94 94 ILE A CA 1
ATOM 782 C C . ILE A 1 94 ? -2.406 -7.621 -4.517 1.00 91.94 94 ILE A C 1
ATOM 784 O O . ILE A 1 94 ? -2.245 -6.616 -5.206 1.00 91.94 94 ILE A O 1
ATOM 788 N N . ALA A 1 95 ? -1.685 -8.728 -4.690 1.00 91.75 95 ALA A N 1
ATOM 789 C CA . ALA A 1 95 ? -0.823 -8.906 -5.850 1.00 91.75 95 ALA A CA 1
ATOM 790 C C . ALA A 1 95 ? -1.680 -9.324 -7.049 1.00 91.75 95 ALA A C 1
ATOM 792 O O . ALA A 1 95 ? -2.428 -10.297 -6.965 1.00 91.75 95 ALA A O 1
ATOM 793 N N . LEU A 1 96 ? -1.543 -8.606 -8.160 1.00 89.06 96 LEU A N 1
ATOM 794 C CA . LEU A 1 96 ? -2.174 -8.916 -9.437 1.00 89.06 96 LEU A CA 1
ATOM 795 C C . LEU A 1 96 ? -1.160 -9.711 -10.272 1.00 89.06 96 LEU A C 1
ATOM 797 O O . LEU A 1 96 ? -0.162 -9.130 -10.718 1.00 89.06 96 LEU A O 1
ATOM 801 N N . PRO A 1 97 ? -1.343 -11.033 -10.459 1.00 84.88 97 PRO A N 1
ATOM 802 C CA . PRO A 1 97 ? -0.352 -11.869 -11.125 1.00 84.88 97 PRO A CA 1
ATOM 803 C C . PRO A 1 97 ? 0.018 -11.310 -12.498 1.00 84.88 97 PRO A C 1
ATOM 805 O O . PRO A 1 97 ? -0.855 -11.044 -13.317 1.00 84.88 97 PRO A O 1
ATOM 808 N N . ARG A 1 98 ? 1.325 -11.160 -12.747 1.00 84.94 98 ARG A N 1
ATOM 809 C CA . ARG A 1 98 ? 1.901 -10.627 -13.999 1.00 84.94 98 ARG A CA 1
ATOM 810 C C . ARG A 1 98 ? 1.555 -9.169 -14.329 1.00 84.94 98 ARG A C 1
ATOM 812 O O . ARG A 1 98 ? 1.969 -8.709 -15.384 1.00 84.94 98 ARG A O 1
ATOM 819 N N . TYR A 1 99 ? 0.853 -8.455 -13.451 1.00 89.94 99 TYR A N 1
ATOM 820 C CA . TYR A 1 99 ? 0.460 -7.067 -13.689 1.00 89.94 99 TYR A CA 1
ATOM 821 C C . TYR A 1 99 ? 1.046 -6.116 -12.645 1.00 89.94 99 TYR A C 1
ATOM 823 O O . TYR A 1 99 ? 1.785 -5.199 -12.991 1.00 89.94 99 TYR A O 1
ATOM 831 N N . GLY A 1 100 ? 0.806 -6.363 -11.356 1.00 92.38 100 GLY A N 1
ATOM 832 C CA . GLY A 1 100 ? 1.313 -5.476 -10.314 1.00 92.38 100 GLY A CA 1
ATOM 833 C C . GLY A 1 100 ? 0.646 -5.653 -8.963 1.00 92.38 100 GLY A C 1
ATOM 834 O O . GLY A 1 100 ? 0.591 -6.767 -8.439 1.00 92.38 100 GLY A O 1
ATOM 835 N N . LEU A 1 101 ? 0.206 -4.551 -8.367 1.00 94.88 101 LEU A N 1
ATOM 836 C CA . LEU A 1 101 ? -0.239 -4.490 -6.978 1.00 94.88 101 LEU A CA 1
ATOM 837 C C . LEU A 1 101 ? -1.384 -3.489 -6.842 1.00 94.88 101 LEU A C 1
ATOM 839 O O . LEU A 1 101 ? -1.342 -2.443 -7.473 1.00 94.88 101 LEU A O 1
ATOM 843 N N . CYS A 1 102 ? -2.371 -3.782 -5.999 1.00 93.12 102 CYS A N 1
ATOM 844 C CA . CYS A 1 102 ? -3.425 -2.833 -5.645 1.00 93.12 102 CYS A CA 1
ATOM 845 C C . CYS A 1 102 ? -3.821 -2.938 -4.165 1.00 93.12 102 CYS A C 1
ATOM 84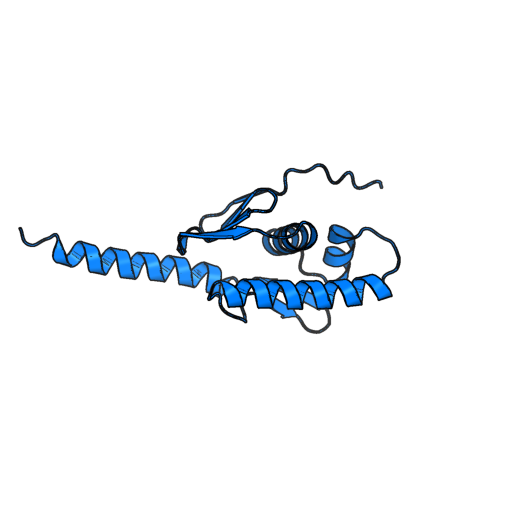7 O O . CYS A 1 102 ? -3.514 -3.923 -3.483 1.00 93.12 102 CYS A O 1
ATOM 849 N N . LEU A 1 103 ? -4.509 -1.909 -3.664 1.00 90.19 103 LEU A N 1
ATOM 850 C CA . LEU A 1 103 ? -5.153 -1.940 -2.351 1.00 90.19 103 LEU A CA 1
ATOM 851 C C . LEU A 1 103 ? -6.502 -2.659 -2.436 1.00 90.19 103 LEU A C 1
ATOM 853 O O . LEU A 1 103 ? -7.305 -2.414 -3.338 1.00 90.19 103 LEU A O 1
ATOM 857 N N . ASN A 1 104 ? -6.784 -3.515 -1.458 1.00 88.56 104 ASN A N 1
ATOM 858 C CA . ASN A 1 104 ? -8.086 -4.147 -1.325 1.00 88.56 104 ASN A CA 1
ATOM 859 C C . ASN A 1 104 ? -9.110 -3.145 -0.782 1.00 88.56 104 ASN A C 1
ATOM 861 O O . ASN A 1 104 ? -9.259 -2.970 0.429 1.00 88.56 104 ASN A O 1
ATOM 865 N N . LYS A 1 105 ? -9.840 -2.506 -1.699 1.00 76.31 105 LYS A N 1
ATOM 866 C CA . LYS A 1 105 ? -10.857 -1.496 -1.377 1.00 76.31 105 LYS A CA 1
ATOM 867 C C . LYS A 1 105 ? -11.959 -2.022 -0.450 1.00 76.31 105 LYS A C 1
ATOM 869 O O . LYS A 1 105 ? -12.462 -1.257 0.363 1.00 76.31 105 LYS A O 1
ATOM 874 N N . LYS A 1 106 ? -12.255 -3.330 -0.463 1.00 75.31 106 LYS A N 1
ATOM 875 C CA . LYS A 1 106 ? -13.252 -3.922 0.446 1.00 75.31 106 LYS A CA 1
ATOM 876 C C . LYS A 1 106 ? -12.886 -3.719 1.913 1.00 75.31 106 LYS A C 1
ATOM 878 O O . LYS A 1 106 ? -13.767 -3.480 2.724 1.00 75.31 106 LYS A O 1
ATOM 883 N N . TRP A 1 107 ? -11.603 -3.784 2.267 1.00 70.56 107 TRP A N 1
ATOM 884 C CA . TRP A 1 107 ? -11.171 -3.539 3.647 1.00 70.56 107 TRP A CA 1
ATOM 885 C C . TRP A 1 107 ? -11.243 -2.074 4.043 1.00 70.56 107 TRP A C 1
ATOM 887 O O . TRP A 1 107 ? -11.487 -1.776 5.210 1.00 70.56 107 TRP A O 1
ATOM 897 N N . LEU A 1 108 ? -11.071 -1.177 3.074 1.00 67.06 108 LEU A N 1
ATOM 898 C CA . LEU A 1 108 ? -11.284 0.250 3.286 1.00 67.06 108 LEU A CA 1
ATOM 899 C C . LEU A 1 108 ? -12.773 0.517 3.555 1.00 67.06 108 LEU A C 1
ATOM 901 O O . LEU A 1 108 ? -13.111 1.268 4.461 1.00 67.06 108 LEU A O 1
ATOM 905 N N . GLU A 1 109 ? -13.660 -0.184 2.846 1.00 65.12 109 GLU A N 1
ATOM 906 C CA . GLU A 1 109 ? -15.112 -0.096 3.028 1.00 65.12 109 GLU A CA 1
ATOM 907 C C . GLU A 1 109 ? -15.617 -0.757 4.320 1.00 65.12 109 GLU A C 1
ATOM 909 O O . GLU A 1 109 ? -16.437 -0.185 5.028 1.00 65.12 109 GLU A O 1
ATOM 914 N N . ILE A 1 110 ? -15.127 -1.943 4.687 1.00 58.03 110 ILE A N 1
ATOM 915 C CA . ILE A 1 110 ? -15.606 -2.688 5.868 1.00 58.03 110 ILE A CA 1
ATOM 916 C C . ILE A 1 110 ? -15.303 -1.946 7.179 1.00 58.03 110 ILE A C 1
ATOM 918 O O . ILE A 1 110 ? -16.085 -2.007 8.134 1.00 58.03 110 ILE A O 1
ATOM 922 N N . SER A 1 111 ? -14.189 -1.219 7.246 1.00 56.03 111 SER A N 1
ATOM 923 C CA . SER A 1 111 ? -13.823 -0.477 8.449 1.00 56.03 111 SER A CA 1
ATOM 924 C C . SER A 1 111 ? -14.774 0.695 8.738 1.00 56.03 111 SER A C 1
ATOM 926 O O . SER A 1 111 ? -14.985 1.029 9.908 1.00 56.03 111 SER A O 1
ATOM 928 N N . SER A 1 112 ? -15.417 1.282 7.719 1.00 53.84 112 SER A N 1
ATOM 929 C CA . SER A 1 112 ? -16.448 2.311 7.921 1.00 53.84 112 SER A CA 1
ATOM 930 C C . SER A 1 112 ? -17.735 1.721 8.520 1.00 53.84 112 SER A C 1
ATOM 932 O O . SER A 1 112 ? -18.329 2.317 9.424 1.00 53.84 112 SER A O 1
ATOM 934 N N . PHE A 1 113 ? -18.111 0.500 8.123 1.00 53.41 113 PHE A N 1
ATOM 935 C CA . PHE A 1 113 ? -19.272 -0.216 8.666 1.00 53.41 113 PHE A CA 1
ATOM 936 C C . PHE A 1 113 ? -19.080 -0.680 10.115 1.00 53.41 113 PHE A C 1
ATOM 938 O O . PHE A 1 113 ? -20.017 -0.601 10.914 1.00 53.41 113 PHE A O 1
ATOM 945 N N . HIS A 1 114 ? -17.878 -1.121 10.502 1.00 54.47 114 HIS A N 1
ATOM 946 C CA . HIS A 1 114 ? -17.608 -1.485 11.899 1.00 54.47 114 HIS A CA 1
ATOM 947 C C . HIS A 1 114 ? -17.791 -0.300 12.856 1.00 54.47 114 HIS A C 1
ATOM 949 O O . HIS A 1 114 ? -18.340 -0.481 13.946 1.00 54.47 114 HIS A O 1
ATOM 955 N N . ARG A 1 115 ? -17.427 0.919 12.433 1.00 52.00 115 ARG A N 1
ATOM 956 C CA . ARG A 1 115 ? -17.690 2.141 13.204 1.00 52.00 115 ARG A CA 1
ATOM 957 C C . ARG A 1 115 ? -19.183 2.419 13.347 1.00 52.00 115 ARG A C 1
ATOM 959 O O . ARG A 1 115 ? -19.616 2.703 14.459 1.00 52.00 115 ARG A O 1
ATOM 966 N N . GLN A 1 116 ? -19.970 2.305 12.273 1.00 52.78 116 GLN A N 1
ATOM 967 C CA . GLN A 1 116 ? -21.427 2.468 12.365 1.00 52.78 116 GLN A CA 1
ATOM 968 C C . GLN A 1 116 ? -22.010 1.478 13.378 1.00 52.78 116 GLN A C 1
ATOM 970 O O . GLN A 1 116 ? -22.749 1.875 14.273 1.00 52.78 116 GLN A O 1
ATOM 975 N N . ARG A 1 117 ? -21.604 0.206 13.322 1.00 50.19 117 ARG A N 1
ATOM 976 C CA . ARG A 1 117 ? -22.128 -0.823 14.229 1.00 50.19 117 ARG A CA 1
ATOM 977 C C . ARG A 1 117 ? -21.733 -0.608 15.693 1.00 50.19 117 ARG A C 1
ATOM 979 O O . ARG A 1 117 ? -22.553 -0.853 16.568 1.00 50.19 117 ARG A O 1
ATOM 986 N N . MET A 1 118 ? -20.518 -0.133 15.972 1.00 50.25 118 MET A N 1
ATOM 987 C CA . MET A 1 118 ? -20.097 0.206 17.341 1.00 50.25 118 MET A CA 1
ATOM 988 C C . MET A 1 118 ? -20.765 1.490 17.856 1.00 50.25 118 MET A C 1
ATOM 990 O O . MET A 1 118 ? -21.182 1.532 19.009 1.00 50.25 118 MET A O 1
ATOM 994 N N . ALA A 1 119 ? -20.941 2.507 17.006 1.00 52.78 119 ALA A N 1
ATOM 995 C CA . ALA A 1 119 ? -21.662 3.731 17.365 1.00 52.78 119 ALA A CA 1
ATOM 996 C C . ALA A 1 119 ? -23.145 3.461 17.683 1.00 52.78 119 ALA A C 1
ATOM 998 O O . ALA A 1 119 ? -23.688 4.052 18.614 1.00 52.78 119 ALA A O 1
ATOM 999 N N . TYR A 1 120 ? -23.783 2.527 16.968 1.00 54.25 120 TYR A N 1
ATOM 1000 C CA . TYR A 1 120 ? -25.152 2.091 17.267 1.00 54.25 120 TYR A CA 1
ATOM 1001 C C . TYR A 1 120 ? -25.267 1.380 18.624 1.00 54.25 120 TYR A C 1
ATOM 1003 O O . TYR A 1 120 ? -26.205 1.652 19.364 1.00 54.25 120 TYR A O 1
ATOM 1011 N N . ILE A 1 121 ? -24.307 0.523 18.990 1.00 54.97 121 ILE A N 1
ATOM 1012 C CA . ILE A 1 121 ? -24.344 -0.195 20.279 1.00 54.97 121 ILE A CA 1
ATOM 1013 C C . ILE A 1 121 ? -24.185 0.767 21.466 1.00 54.97 121 ILE A C 1
ATOM 1015 O O . ILE A 1 121 ? -24.822 0.582 22.498 1.00 54.97 121 ILE A O 1
ATOM 1019 N N . VAL A 1 122 ? -23.367 1.815 21.331 1.00 55.72 122 VAL A N 1
ATOM 1020 C CA . VAL A 1 122 ? -23.163 2.799 22.409 1.00 55.72 122 VAL A CA 1
ATOM 1021 C C . VAL A 1 122 ? -24.381 3.716 22.591 1.00 55.72 122 VAL A C 1
ATOM 1023 O O . VAL A 1 122 ? -24.687 4.094 23.720 1.00 55.72 122 VAL A O 1
ATOM 1026 N N . ASN A 1 123 ? -25.114 4.037 21.519 1.00 54.78 123 ASN A N 1
ATOM 1027 C CA . ASN A 1 123 ? -26.295 4.906 21.601 1.00 54.78 123 ASN A CA 1
ATOM 1028 C C . ASN A 1 123 ? -27.558 4.215 22.143 1.00 54.78 123 ASN A C 1
ATOM 1030 O O . ASN A 1 123 ? -28.416 4.903 22.690 1.00 54.78 123 ASN A O 1
ATOM 1034 N N . ASP A 1 124 ? -27.679 2.889 22.043 1.00 53.84 124 ASP A N 1
ATOM 1035 C CA . ASP A 1 124 ? -28.865 2.166 22.538 1.00 53.84 124 ASP A CA 1
ATOM 1036 C C . ASP A 1 124 ? -28.964 2.200 24.079 1.00 53.84 124 ASP A C 1
ATOM 1038 O O . ASP A 1 124 ? -30.049 2.247 24.656 1.00 53.84 124 ASP A O 1
ATOM 1042 N N . HIS A 1 125 ? -27.820 2.294 24.765 1.00 53.25 125 HIS A N 1
ATOM 1043 C CA . HIS A 1 125 ? -27.761 2.388 26.227 1.00 53.25 125 HIS A CA 1
ATOM 1044 C C . HIS A 1 125 ? -27.957 3.807 26.788 1.00 53.25 125 HIS A C 1
ATOM 1046 O O . HIS A 1 125 ? -28.128 3.954 27.996 1.00 53.25 125 HIS A O 1
ATOM 1052 N N . ALA A 1 126 ? -27.954 4.846 25.946 1.00 53.41 126 ALA A N 1
ATOM 1053 C CA . ALA A 1 126 ? -28.125 6.239 26.376 1.00 53.41 126 ALA A CA 1
ATOM 1054 C C . ALA A 1 126 ? -29.572 6.757 26.245 1.00 53.41 126 ALA A C 1
ATOM 1056 O O . ALA A 1 126 ? -29.849 7.886 26.635 1.00 53.41 126 ALA A O 1
ATOM 1057 N N . ALA A 1 127 ? -30.499 5.947 25.719 1.00 51.31 127 ALA A N 1
ATOM 1058 C CA . ALA A 1 127 ? -31.892 6.339 25.473 1.00 51.31 127 ALA A CA 1
ATOM 1059 C C . ALA A 1 127 ? -32.869 6.017 26.629 1.00 51.31 127 ALA A C 1
ATOM 1061 O O . ALA A 1 127 ? -34.078 6.173 26.463 1.00 51.31 127 ALA A O 1
ATOM 1062 N N . TYR A 1 128 ? -32.369 5.573 27.791 1.00 52.25 128 TYR A N 1
ATOM 1063 C CA . TYR A 1 128 ? -33.1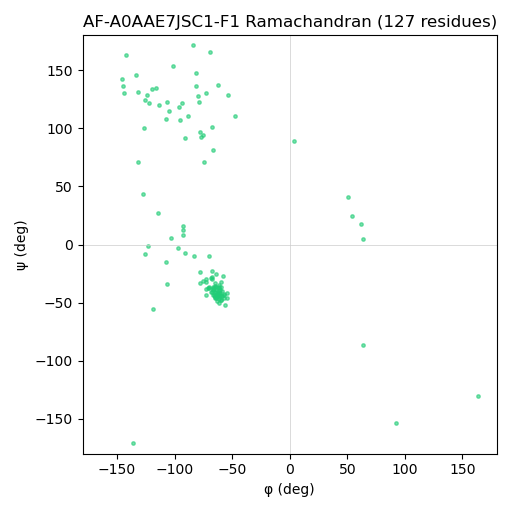86 5.159 28.945 1.00 52.25 128 TYR A CA 1
ATOM 1064 C C . TYR A 1 128 ? -32.809 5.852 30.269 1.00 52.25 128 TYR A C 1
ATOM 1066 O O . TYR A 1 128 ? -32.759 5.198 31.312 1.00 52.25 128 TYR A O 1
ATOM 1074 N N . LEU A 1 129 ? -32.563 7.164 30.250 1.00 41.22 129 LEU A N 1
ATOM 1075 C CA . LEU A 1 129 ? -32.544 8.028 31.443 1.00 41.22 129 LEU A CA 1
ATOM 1076 C C . LEU A 1 129 ? -33.200 9.373 31.121 1.00 41.22 129 LEU A C 1
ATOM 1078 O O . LEU A 1 129 ? -33.825 9.936 32.046 1.00 41.22 129 LEU A O 1
#

Radius of gyration: 17.41 Å; Cα contacts (8 Å, |Δi|>4): 137; chains: 1; bounding box: 51×30×50 Å